Protein AF-A0A074KYN1-F1 (afdb_monomer)

Radius of gyration: 14.02 Å; Cα contacts (8 Å, |Δi|>4): 117; chains: 1; bounding box: 34×20×38 Å

Solvent-accessible surface area (backbone atoms only — not comparable to full-atom values): 5998 Å² total; per-residue (Å²): 136,72,88,54,55,33,70,71,40,31,29,71,68,43,38,88,49,65,69,50,32,45,54,52,52,52,50,38,54,72,40,54,49,48,56,58,71,46,42,66,63,40,55,76,69,65,40,46,68,60,50,27,53,50,25,55,56,39,30,57,54,23,55,41,35,41,19,56,70,60,22,51,54,29,52,54,23,40,76,39,39,82,70,35,34,79,78,39,46,67,61,50,52,53,50,51,54,52,47,52,54,48,52,49,52,51,49,56,68,71,77,111

Organism: NCBI:txid1048983

Structure (mmCIF, N/CA/C/O backbone):
data_AF-A0A074KYN1-F1
#
_entry.id   AF-A0A074KYN1-F1
#
loop_
_atom_site.group_PDB
_atom_site.id
_atom_site.type_symbol
_atom_site.label_atom_id
_atom_site.label_alt_id
_atom_site.label_comp_id
_atom_site.label_asym_id
_atom_site.label_entity_id
_atom_site.label_seq_id
_atom_site.pdbx_PDB_ins_code
_atom_site.Cartn_x
_atom_site.Cartn_y
_atom_site.Cartn_z
_atom_site.occupancy
_atom_site.B_iso_or_equiv
_atom_site.auth_seq_id
_atom_site.auth_comp_id
_atom_site.auth_asym_id
_atom_site.auth_atom_id
_atom_site.pdbx_PDB_model_num
ATOM 1 N N . MET A 1 1 ? -19.718 -1.487 5.525 1.00 76.44 1 MET A N 1
ATOM 2 C CA . MET A 1 1 ? -19.178 -2.865 5.503 1.00 76.44 1 MET A CA 1
ATOM 3 C C . MET A 1 1 ? -17.836 -2.831 4.799 1.00 76.44 1 MET A C 1
ATOM 5 O O . MET A 1 1 ? -17.762 -2.243 3.726 1.00 76.44 1 MET A O 1
ATOM 9 N N . TYR A 1 2 ? -16.800 -3.388 5.424 1.00 92.69 2 TYR A N 1
ATOM 10 C CA . TYR A 1 2 ? -15.449 -3.429 4.863 1.00 92.69 2 TYR A CA 1
ATOM 11 C C . TYR A 1 2 ? -15.310 -4.573 3.862 1.00 92.69 2 TYR A C 1
ATOM 13 O O . TYR A 1 2 ? -15.885 -5.645 4.052 1.00 92.69 2 TYR A O 1
ATOM 21 N N . THR A 1 3 ? -14.583 -4.318 2.781 1.00 93.94 3 THR A N 1
ATOM 22 C CA . THR A 1 3 ? -14.327 -5.259 1.686 1.00 93.94 3 THR A CA 1
ATOM 23 C C . THR A 1 3 ? -12.861 -5.657 1.608 1.00 93.94 3 THR A C 1
ATOM 25 O O . THR A 1 3 ? -12.568 -6.776 1.191 1.00 93.94 3 THR A O 1
ATOM 28 N N . LEU A 1 4 ? -11.948 -4.770 2.018 1.00 96.44 4 LEU A N 1
ATOM 29 C CA . LEU A 1 4 ? -10.513 -5.031 2.033 1.00 96.44 4 LEU A CA 1
ATOM 30 C C . LEU A 1 4 ? -9.969 -5.169 3.453 1.00 96.44 4 LEU A C 1
ATOM 32 O O . LEU A 1 4 ? -9.149 -6.056 3.678 1.00 96.44 4 LEU A O 1
ATOM 36 N N . ILE A 1 5 ? -10.379 -4.313 4.393 1.00 96.62 5 ILE A N 1
ATOM 37 C CA . ILE A 1 5 ? -9.860 -4.361 5.769 1.00 96.62 5 ILE A CA 1
ATOM 38 C C . ILE A 1 5 ? -10.676 -5.280 6.676 1.00 96.62 5 ILE A C 1
ATOM 40 O O . ILE A 1 5 ? -11.863 -5.516 6.455 1.00 96.62 5 ILE A O 1
ATOM 44 N N . HIS A 1 6 ? -10.037 -5.741 7.749 1.00 95.50 6 HIS A N 1
ATOM 45 C CA . HIS A 1 6 ? -10.665 -6.528 8.806 1.00 95.50 6 HIS A CA 1
ATOM 46 C C . HIS A 1 6 ? -10.398 -5.874 10.162 1.00 95.50 6 HIS A C 1
ATOM 48 O O . HIS A 1 6 ? -9.261 -5.860 10.637 1.00 95.50 6 HIS A O 1
ATOM 54 N N . LYS A 1 7 ? -11.449 -5.349 10.798 1.00 93.25 7 LYS A N 1
ATO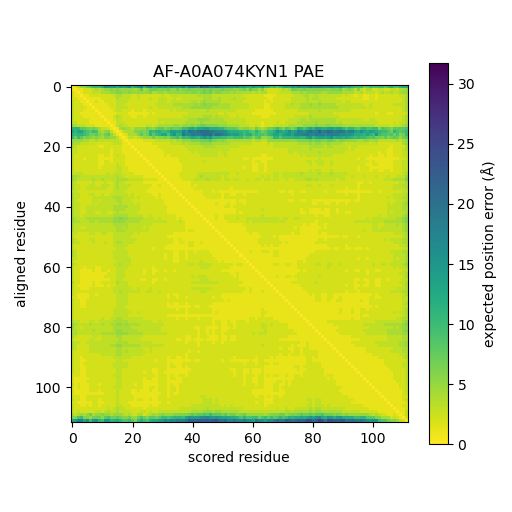M 55 C CA . LYS A 1 7 ? -11.362 -4.646 12.087 1.00 93.25 7 LYS A CA 1
ATOM 56 C C . LYS A 1 7 ? -10.704 -5.475 13.174 1.00 93.25 7 LYS A C 1
ATOM 58 O O . LYS A 1 7 ? -9.834 -4.989 13.883 1.00 93.25 7 LYS A O 1
ATOM 63 N N . GLU A 1 8 ? -11.093 -6.738 13.266 1.00 93.25 8 GLU A N 1
ATOM 64 C CA . GLU A 1 8 ? -10.568 -7.668 14.258 1.00 93.25 8 GLU A CA 1
ATOM 65 C C . GLU A 1 8 ? -9.057 -7.850 14.079 1.00 93.25 8 GLU A C 1
ATOM 67 O O . GLU A 1 8 ? -8.3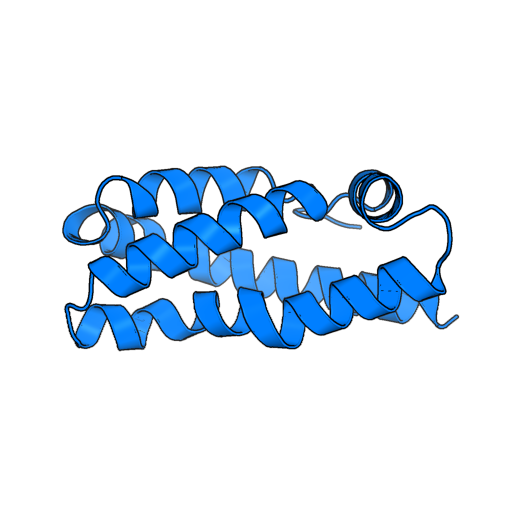28 -7.992 15.053 1.00 93.25 8 GLU A O 1
ATOM 72 N N . THR A 1 9 ? -8.568 -7.789 12.834 1.00 95.38 9 THR A N 1
ATOM 73 C CA . THR A 1 9 ? -7.128 -7.852 12.547 1.00 95.38 9 THR A CA 1
ATOM 74 C C . THR A 1 9 ? -6.418 -6.571 12.983 1.00 95.38 9 THR A C 1
ATOM 76 O O . THR A 1 9 ? -5.346 -6.651 13.576 1.00 95.38 9 THR A O 1
ATOM 79 N N . ILE A 1 10 ? -7.026 -5.406 12.747 1.00 95.25 10 ILE A N 1
ATOM 80 C CA . ILE A 1 10 ? -6.485 -4.106 13.173 1.00 95.25 10 ILE A CA 1
ATOM 81 C C . ILE A 1 10 ? -6.312 -4.079 14.696 1.00 95.25 10 ILE A C 1
ATOM 83 O O . ILE A 1 10 ? -5.209 -3.814 15.171 1.00 95.25 10 ILE A O 1
ATOM 87 N N . PHE A 1 11 ? -7.355 -4.426 15.456 1.00 94.44 11 PHE A N 1
ATOM 88 C CA . PHE A 1 11 ? -7.278 -4.486 16.921 1.00 94.44 11 PHE A CA 1
ATOM 89 C C . PHE A 1 11 ? -6.313 -5.568 17.412 1.00 94.44 11 PHE A C 1
ATOM 91 O O . PHE A 1 11 ? -5.515 -5.320 18.309 1.00 94.44 11 PHE A O 1
ATOM 98 N N . HIS A 1 12 ? -6.275 -6.738 16.767 1.00 93.50 12 HIS A N 1
ATOM 99 C CA . HIS A 1 12 ? -5.309 -7.779 17.125 1.00 93.50 12 HIS A CA 1
ATOM 100 C C . HIS A 1 12 ? -3.850 -7.293 17.054 1.00 93.50 12 HIS A C 1
ATOM 102 O O . HIS A 1 12 ? -3.036 -7.666 17.898 1.00 93.50 12 HIS A O 1
ATOM 108 N N . TYR A 1 13 ? -3.507 -6.471 16.055 1.00 93.38 13 TYR A N 1
ATOM 109 C CA . TYR A 1 13 ? -2.142 -5.973 15.872 1.00 93.38 13 TYR A CA 1
ATOM 110 C C . TYR A 1 13 ? -1.827 -4.693 16.648 1.00 93.38 13 TYR A C 1
ATOM 112 O O . TYR A 1 13 ? -0.683 -4.525 17.074 1.00 93.38 13 TYR A O 1
ATOM 120 N N . PHE A 1 14 ? -2.794 -3.789 16.807 1.00 91.81 14 PHE A N 1
ATOM 121 C CA . PHE A 1 14 ? -2.584 -2.488 17.454 1.00 91.81 14 PHE A CA 1
ATOM 122 C C . PHE A 1 14 ? -3.142 -2.413 18.877 1.00 91.81 14 PHE A C 1
ATOM 124 O O . PHE A 1 14 ? -3.093 -1.355 19.490 1.00 91.81 14 PHE A O 1
ATOM 131 N N . GLY A 1 15 ? -3.603 -3.540 19.414 1.00 82.62 15 GLY A N 1
ATOM 132 C CA . GLY A 1 15 ? -4.190 -3.640 20.741 1.00 82.62 15 GLY A CA 1
ATOM 133 C C . GLY A 1 15 ? -5.699 -3.416 20.726 1.00 82.62 15 GLY A C 1
ATOM 134 O O . GLY A 1 15 ? -6.246 -2.737 19.859 1.00 82.62 15 GLY A O 1
ATOM 135 N N . ASP A 1 16 ? -6.362 -3.985 21.731 1.00 76.06 16 ASP A N 1
ATOM 136 C CA . ASP A 1 16 ? -7.809 -3.843 21.933 1.00 76.06 16 ASP A CA 1
ATOM 137 C C . ASP A 1 16 ? -8.206 -2.424 22.393 1.00 76.06 16 ASP A C 1
ATOM 139 O O . ASP A 1 16 ? -9.393 -2.112 22.479 1.00 76.06 16 ASP A O 1
ATOM 143 N N . ASP A 1 17 ? -7.226 -1.560 22.696 1.00 80.31 17 ASP A N 1
ATOM 144 C CA . ASP A 1 17 ? -7.465 -0.148 22.991 1.00 80.31 17 ASP A CA 1
ATOM 145 C C . ASP A 1 17 ? -7.705 0.640 21.697 1.00 80.31 17 ASP A C 1
ATOM 147 O O . ASP A 1 17 ? -6.862 0.704 20.794 1.00 80.31 17 ASP A O 1
ATOM 151 N N . ASN A 1 18 ? -8.869 1.282 21.650 1.00 82.88 18 ASN A N 1
ATOM 152 C CA . ASN A 1 18 ? -9.314 2.115 20.550 1.00 82.88 18 ASN A CA 1
ATOM 153 C C . ASN A 1 18 ? -8.311 3.241 20.230 1.00 82.88 18 ASN A C 1
ATOM 155 O O . ASN A 1 18 ? -8.041 3.514 19.060 1.00 82.88 18 ASN A O 1
ATOM 159 N N . GLU A 1 19 ? -7.694 3.859 21.244 1.00 90.00 19 GLU A N 1
ATOM 160 C CA . GLU A 1 19 ? -6.797 5.000 21.025 1.00 90.00 19 GLU A CA 1
ATOM 161 C C . GLU A 1 19 ? -5.552 4.605 20.214 1.00 90.00 19 GLU A C 1
ATOM 163 O O . GLU A 1 19 ? -5.180 5.288 19.254 1.00 90.00 19 GLU A O 1
ATOM 168 N N . MET A 1 20 ? -4.937 3.465 20.543 1.00 91.00 20 MET A N 1
ATOM 169 C CA . MET A 1 20 ? -3.743 2.985 19.844 1.00 91.00 20 MET A CA 1
ATOM 170 C C . MET A 1 20 ? -4.065 2.568 18.405 1.00 91.00 20 MET A C 1
ATOM 172 O O . MET A 1 20 ? -3.329 2.922 17.480 1.00 91.00 20 MET A O 1
ATOM 176 N N . ALA A 1 21 ? -5.182 1.865 18.194 1.00 93.88 21 ALA A N 1
ATOM 177 C CA . ALA A 1 21 ? -5.621 1.463 16.862 1.00 93.88 21 ALA A CA 1
ATOM 178 C C . ALA A 1 21 ? -5.894 2.676 15.955 1.00 93.88 21 ALA A C 1
ATOM 180 O O . ALA A 1 21 ? -5.447 2.695 14.804 1.00 93.88 21 ALA A O 1
ATOM 181 N N . VAL A 1 22 ? -6.559 3.711 16.480 1.00 94.44 22 VAL A N 1
ATOM 182 C CA . VAL A 1 22 ?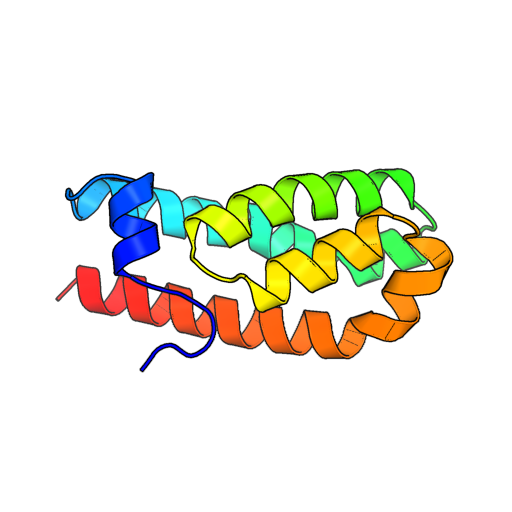 -6.815 4.976 15.774 1.00 94.44 22 VAL A CA 1
ATOM 183 C C . VAL A 1 22 ? -5.509 5.654 15.368 1.00 94.44 22 VAL A C 1
ATOM 185 O O . VAL A 1 22 ? -5.311 5.923 14.182 1.00 94.44 22 VAL A O 1
ATOM 188 N N . GLN A 1 23 ? -4.585 5.862 16.313 1.00 95.00 23 GLN A N 1
ATOM 189 C CA . GLN A 1 23 ? -3.303 6.518 16.032 1.00 95.00 23 GLN A CA 1
ATOM 190 C C . GLN A 1 23 ? -2.495 5.763 14.967 1.00 95.00 23 GLN A C 1
ATOM 192 O O . GLN A 1 23 ? -1.927 6.366 14.054 1.00 95.00 23 GLN A O 1
ATOM 197 N N . MET A 1 24 ? -2.463 4.430 15.044 1.00 95.81 24 MET A N 1
ATOM 198 C CA . MET A 1 24 ? -1.732 3.608 14.081 1.00 95.81 24 MET A CA 1
ATOM 199 C C . MET A 1 24 ? -2.347 3.663 12.681 1.00 95.81 24 MET A C 1
ATOM 201 O O . MET A 1 24 ? -1.610 3.758 11.695 1.00 95.81 24 MET A O 1
ATOM 205 N N . VAL A 1 25 ? -3.678 3.644 12.573 1.00 96.25 25 VAL A N 1
ATOM 206 C CA . VAL A 1 25 ? -4.367 3.784 11.283 1.00 96.25 25 VAL A CA 1
ATOM 207 C C . VAL A 1 25 ? -4.133 5.171 10.678 1.00 96.25 25 VAL A C 1
ATOM 209 O O . VAL A 1 25 ? -3.814 5.255 9.490 1.00 96.25 25 VAL A O 1
ATOM 212 N N . GLU A 1 26 ? -4.187 6.241 11.475 1.00 96.44 26 GLU A N 1
ATOM 213 C CA . GLU A 1 26 ? -3.877 7.604 11.018 1.00 96.44 26 GLU A CA 1
ATOM 214 C C . GLU A 1 26 ? -2.434 7.704 10.484 1.00 96.44 26 GLU A C 1
ATOM 216 O O . GLU A 1 26 ? -2.211 8.195 9.373 1.00 96.44 26 GLU A O 1
ATOM 221 N N . ILE A 1 27 ? -1.449 7.140 11.197 1.00 96.88 27 ILE A N 1
ATOM 222 C CA . ILE A 1 27 ? -0.052 7.079 10.731 1.00 96.88 27 ILE A CA 1
ATOM 223 C C . ILE A 1 27 ? 0.061 6.311 9.409 1.00 96.88 27 ILE A C 1
ATOM 225 O O . ILE A 1 27 ? 0.783 6.734 8.502 1.00 96.88 27 ILE A O 1
ATOM 229 N N . ILE A 1 28 ? -0.633 5.180 9.270 1.00 96.56 28 ILE A N 1
ATOM 230 C CA . ILE A 1 28 ? -0.610 4.362 8.051 1.00 96.56 28 ILE A CA 1
ATOM 231 C C . ILE A 1 28 ? -1.166 5.131 6.848 1.00 96.56 28 ILE A C 1
ATOM 233 O O . ILE A 1 28 ? -0.574 5.068 5.762 1.00 96.56 28 ILE A O 1
ATOM 237 N N . MET A 1 29 ? -2.271 5.858 7.034 1.00 97.00 29 MET A N 1
ATOM 238 C CA . MET A 1 29 ? -2.865 6.692 5.988 1.00 97.00 29 MET A CA 1
ATOM 239 C C . MET A 1 29 ? -1.907 7.812 5.566 1.00 97.00 29 MET A C 1
ATOM 241 O O . MET A 1 29 ? -1.701 8.034 4.373 1.00 97.00 29 MET A O 1
ATOM 245 N N . GLU A 1 30 ? -1.242 8.456 6.524 1.00 96.31 30 GLU A N 1
ATOM 246 C CA . GLU A 1 30 ? -0.315 9.563 6.267 1.00 96.31 30 GLU A CA 1
ATOM 247 C C . GLU A 1 30 ? 1.047 9.130 5.700 1.00 96.31 30 GLU A C 1
ATOM 249 O O . GLU A 1 30 ? 1.749 9.931 5.080 1.00 96.31 30 GLU A O 1
ATOM 254 N N . THR A 1 31 ? 1.428 7.861 5.865 1.00 95.12 31 THR A N 1
ATOM 255 C CA . THR A 1 31 ? 2.742 7.352 5.448 1.00 95.12 31 THR A CA 1
ATOM 256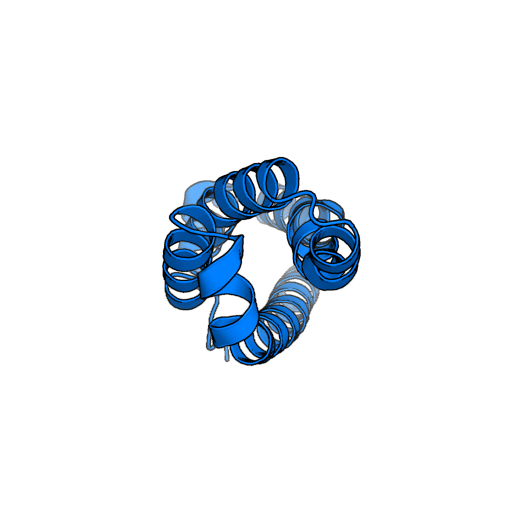 C C . THR A 1 31 ? 2.629 6.296 4.351 1.00 95.12 31 THR A C 1
ATOM 258 O O . THR A 1 31 ? 2.758 6.610 3.167 1.00 95.12 31 THR A O 1
ATOM 261 N N . ASN A 1 32 ? 2.393 5.035 4.721 1.00 94.19 32 ASN A N 1
ATOM 262 C CA . ASN A 1 32 ? 2.420 3.886 3.823 1.00 94.19 32 ASN A CA 1
ATOM 263 C C . ASN A 1 32 ? 1.455 4.045 2.647 1.00 94.19 32 ASN A C 1
ATOM 265 O O . ASN A 1 32 ? 1.833 3.751 1.512 1.00 94.19 32 ASN A O 1
ATOM 269 N N . LEU A 1 33 ? 0.232 4.515 2.903 1.00 96.12 33 LEU A N 1
ATOM 270 C CA . LEU A 1 33 ? -0.780 4.663 1.862 1.00 96.12 33 LEU A CA 1
ATOM 271 C C . LEU A 1 33 ? -0.385 5.744 0.847 1.00 96.12 33 LEU A C 1
ATOM 273 O O . LEU A 1 33 ? -0.371 5.475 -0.355 1.00 96.12 33 LEU A O 1
ATOM 277 N N . LYS A 1 34 ? 0.054 6.921 1.314 1.00 95.75 34 LYS A N 1
ATOM 278 C CA . LYS A 1 34 ? 0.578 7.991 0.445 1.00 95.75 34 LYS A CA 1
ATOM 279 C C . LYS A 1 34 ? 1.803 7.550 -0.356 1.00 95.75 34 LYS A C 1
ATOM 281 O O . LYS A 1 34 ? 1.922 7.865 -1.542 1.00 95.75 34 LYS A O 1
ATOM 286 N N . ASP A 1 35 ? 2.702 6.779 0.251 1.00 95.94 35 ASP A N 1
ATOM 287 C CA . ASP A 1 35 ? 3.881 6.245 -0.435 1.00 95.94 35 ASP A CA 1
ATOM 288 C C . ASP A 1 35 ? 3.505 5.302 -1.591 1.00 95.94 35 ASP A C 1
ATOM 290 O O . ASP A 1 35 ? 4.121 5.371 -2.665 1.00 95.94 35 ASP A O 1
ATOM 294 N N . LEU A 1 36 ? 2.494 4.450 -1.385 1.00 97.94 36 LEU A N 1
ATOM 295 C CA . LEU A 1 36 ? 1.958 3.547 -2.406 1.00 97.94 36 LEU A CA 1
ATOM 296 C C . LEU A 1 36 ? 1.193 4.307 -3.503 1.00 97.94 36 LEU A C 1
ATOM 298 O O . LEU A 1 36 ? 1.376 4.021 -4.686 1.00 97.94 36 LEU A O 1
ATOM 302 N N . MET A 1 37 ? 0.416 5.329 -3.140 1.00 97.38 37 MET A N 1
ATOM 303 C CA . MET A 1 37 ? -0.268 6.208 -4.100 1.00 97.38 37 MET A CA 1
ATOM 304 C C . MET A 1 37 ? 0.713 6.970 -5.001 1.00 97.38 37 MET A C 1
ATOM 306 O O . MET A 1 37 ? 0.406 7.267 -6.151 1.00 97.38 37 MET A O 1
ATOM 310 N N . ASN A 1 38 ? 1.929 7.233 -4.516 1.00 97.62 38 ASN A N 1
ATOM 311 C CA . ASN A 1 38 ? 2.981 7.917 -5.265 1.00 97.62 38 ASN A CA 1
ATOM 312 C C . ASN A 1 38 ? 3.888 6.967 -6.085 1.00 97.62 38 ASN A C 1
ATOM 314 O O . ASN A 1 38 ? 4.911 7.390 -6.629 1.00 97.62 38 ASN A O 1
ATOM 318 N N . LEU A 1 39 ? 3.557 5.675 -6.199 1.00 97.88 39 LEU A N 1
ATOM 319 C CA . LEU A 1 39 ? 4.288 4.755 -7.079 1.00 97.88 39 LEU A CA 1
ATOM 320 C C . LEU A 1 39 ? 4.315 5.162 -8.566 1.00 97.88 39 LEU A C 1
ATOM 322 O O . LEU A 1 39 ? 5.367 4.941 -9.171 1.00 97.88 39 LEU A O 1
ATOM 326 N N . PRO A 1 40 ? 3.279 5.795 -9.164 1.00 97.88 40 PRO A N 1
ATOM 327 C CA . PRO A 1 40 ? 3.336 6.215 -10.566 1.00 97.88 40 PRO A CA 1
ATOM 328 C C . PRO A 1 40 ? 4.517 7.153 -10.848 1.00 97.88 40 PRO A C 1
ATOM 330 O O . PRO A 1 40 ? 5.251 6.963 -11.818 1.00 97.88 40 PRO A O 1
ATOM 333 N N . THR A 1 41 ? 4.757 8.116 -9.953 1.00 98.00 41 THR A N 1
ATOM 334 C CA . THR A 1 41 ? 5.878 9.064 -10.040 1.00 98.00 41 THR A CA 1
ATOM 335 C C . THR A 1 41 ? 7.225 8.352 -9.943 1.00 98.00 41 THR A C 1
ATOM 337 O O . THR A 1 41 ? 8.132 8.616 -10.730 1.00 98.00 41 THR A O 1
ATOM 340 N N . VAL A 1 42 ? 7.362 7.415 -8.999 1.00 97.94 42 VAL A N 1
ATOM 341 C CA . VAL A 1 42 ? 8.606 6.650 -8.813 1.00 97.94 42 VAL A CA 1
ATOM 342 C C . VAL A 1 42 ? 8.877 5.738 -10.013 1.00 97.94 42 VAL A C 1
ATOM 344 O O . VAL A 1 42 ? 10.021 5.597 -10.447 1.00 97.94 42 VAL A O 1
ATOM 347 N N . PHE A 1 43 ? 7.826 5.159 -10.597 1.00 98.12 43 PHE A N 1
ATOM 348 C CA . PHE A 1 43 ? 7.935 4.349 -11.804 1.00 98.12 43 PHE A CA 1
ATOM 349 C C . PHE A 1 43 ? 8.361 5.178 -13.017 1.00 98.12 43 PHE A C 1
ATOM 351 O O . PHE A 1 43 ? 9.249 4.753 -13.756 1.00 98.12 43 PHE A O 1
ATOM 358 N N . ALA A 1 44 ? 7.810 6.384 -13.193 1.00 98.06 44 ALA A N 1
ATOM 359 C CA . ALA A 1 44 ? 8.227 7.304 -14.254 1.00 98.06 44 ALA A CA 1
ATOM 360 C C . ALA A 1 44 ? 9.720 7.676 -14.157 1.00 98.06 44 ALA A C 1
ATOM 362 O O . ALA A 1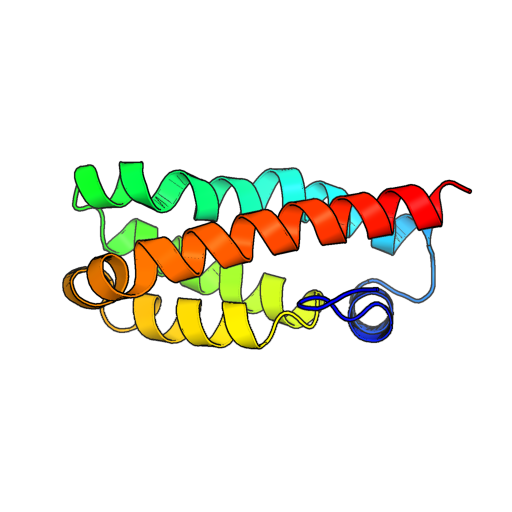 44 ? 10.397 7.819 -15.174 1.00 98.06 44 ALA A O 1
ATOM 363 N N . GLN A 1 45 ? 10.256 7.747 -12.935 1.00 98.25 45 GLN A N 1
ATOM 364 C CA . GLN A 1 45 ? 11.681 7.966 -12.657 1.00 98.25 45 GLN A CA 1
ATOM 365 C C . GLN A 1 45 ? 12.550 6.709 -12.851 1.00 98.25 45 GLN A C 1
ATOM 367 O O . GLN A 1 45 ? 13.769 6.784 -12.713 1.00 98.25 45 GLN A O 1
ATOM 372 N N . LYS A 1 46 ? 11.949 5.554 -13.174 1.00 98.06 46 LYS A N 1
ATOM 373 C CA . LYS A 1 46 ? 12.609 4.240 -13.290 1.00 98.06 46 LYS A CA 1
ATOM 374 C C . LYS A 1 46 ? 13.343 3.806 -12.010 1.00 98.06 46 LYS A C 1
ATOM 376 O O . LYS A 1 46 ? 14.256 2.982 -12.068 1.00 98.06 46 LYS A O 1
ATOM 381 N N . ASP A 1 47 ? 12.928 4.309 -10.845 1.00 98.19 47 ASP A N 1
ATOM 382 C CA . ASP A 1 47 ? 13.513 3.942 -9.550 1.00 98.19 47 ASP A CA 1
ATOM 383 C C . ASP A 1 47 ? 12.849 2.672 -8.988 1.00 98.19 47 ASP A C 1
ATOM 385 O O . ASP A 1 47 ? 12.076 2.669 -8.024 1.00 98.19 47 ASP A O 1
ATOM 389 N N . PHE A 1 48 ? 13.156 1.543 -9.626 1.00 98.06 48 PHE A N 1
ATOM 390 C CA . PHE A 1 48 ? 12.592 0.239 -9.267 1.00 98.06 48 PHE A CA 1
ATOM 391 C C . PHE A 1 48 ? 13.025 -0.238 -7.877 1.00 98.06 48 PHE A C 1
ATOM 393 O O . PHE A 1 48 ? 12.288 -0.973 -7.219 1.00 98.06 48 PHE A O 1
ATOM 400 N N . LYS A 1 49 ? 14.192 0.208 -7.393 1.00 98.06 49 LYS A N 1
ATOM 401 C CA . LYS A 1 49 ? 14.662 -0.099 -6.037 1.00 98.06 49 LYS A CA 1
ATOM 402 C C . LYS A 1 49 ? 13.735 0.535 -5.003 1.00 98.06 49 LYS A C 1
ATOM 404 O O . LYS A 1 49 ? 13.345 -0.129 -4.043 1.00 98.06 49 LYS A O 1
ATOM 409 N N . LYS A 1 50 ? 13.339 1.792 -5.208 1.00 98.06 50 LYS A N 1
ATOM 410 C CA . LYS A 1 50 ? 12.398 2.481 -4.321 1.00 98.06 50 LYS A CA 1
ATOM 411 C C . LYS A 1 50 ? 10.994 1.888 -4.383 1.00 98.06 50 LYS A C 1
ATOM 413 O O . LYS A 1 50 ? 10.380 1.737 -3.328 1.00 98.06 50 LYS A O 1
ATOM 418 N N . ILE A 1 51 ? 10.518 1.474 -5.562 1.00 98.25 51 ILE A N 1
ATOM 419 C CA . ILE A 1 51 ? 9.245 0.735 -5.682 1.00 98.25 51 ILE A CA 1
ATOM 420 C C . ILE A 1 51 ? 9.293 -0.546 -4.852 1.00 98.25 51 ILE A C 1
ATOM 422 O O . ILE A 1 51 ? 8.386 -0.785 -4.057 1.00 98.25 51 ILE A O 1
ATOM 426 N N . LYS A 1 52 ? 10.372 -1.329 -4.977 1.00 98.19 52 LYS A N 1
ATOM 427 C CA . LYS A 1 52 ? 10.557 -2.570 -4.218 1.00 98.19 52 LYS A CA 1
ATOM 428 C C . LYS A 1 52 ? 10.485 -2.324 -2.711 1.00 98.19 52 LYS A C 1
ATOM 430 O O . LYS A 1 52 ? 9.724 -2.986 -2.014 1.00 98.19 52 LYS A O 1
ATOM 435 N N . THR A 1 53 ? 11.204 -1.314 -2.220 1.00 97.94 53 THR A N 1
ATOM 436 C CA . THR A 1 53 ? 11.187 -0.928 -0.800 1.00 97.94 53 THR A CA 1
ATOM 437 C C . THR A 1 53 ? 9.797 -0.493 -0.328 1.00 97.94 53 THR A C 1
ATOM 439 O O . THR A 1 53 ? 9.373 -0.880 0.761 1.00 97.94 53 THR A O 1
ATOM 442 N N . ARG A 1 54 ? 9.068 0.299 -1.125 1.00 97.94 54 ARG A N 1
ATOM 443 C CA . ARG A 1 54 ? 7.710 0.753 -0.781 1.00 97.94 54 ARG A CA 1
ATOM 444 C C . ARG A 1 54 ? 6.710 -0.396 -0.752 1.00 97.94 54 ARG A C 1
ATOM 446 O O . ARG A 1 54 ? 5.939 -0.486 0.197 1.00 97.94 54 ARG A O 1
ATOM 453 N N . CYS A 1 55 ? 6.768 -1.296 -1.732 1.00 98.12 55 CYS A N 1
ATOM 454 C CA . CYS A 1 55 ? 5.933 -2.496 -1.751 1.00 98.12 55 CYS A CA 1
ATOM 455 C C . CYS A 1 55 ? 6.236 -3.382 -0.539 1.00 98.12 55 CYS A C 1
ATOM 457 O O . CYS A 1 55 ? 5.309 -3.748 0.174 1.00 98.12 55 CYS A O 1
ATOM 459 N N . HIS A 1 56 ? 7.515 -3.622 -0.231 1.00 97.62 56 HIS A N 1
ATOM 460 C CA . HIS A 1 56 ? 7.931 -4.408 0.931 1.00 97.62 56 HIS A CA 1
ATOM 461 C C . HIS A 1 56 ? 7.344 -3.874 2.245 1.00 97.62 56 HIS A C 1
ATOM 463 O O . HIS A 1 56 ? 6.710 -4.622 2.987 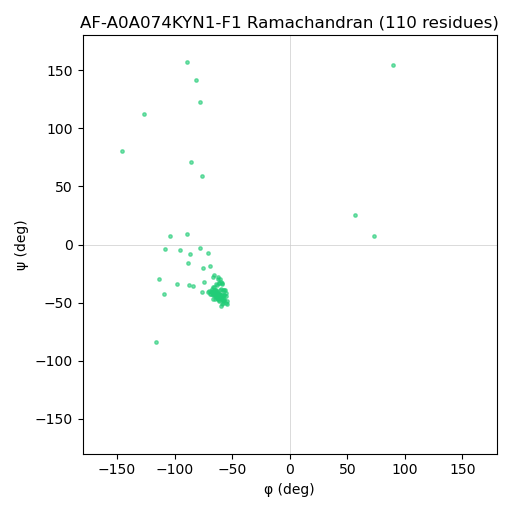1.00 97.62 56 HIS A O 1
ATOM 469 N N . LYS A 1 57 ? 7.494 -2.566 2.502 1.00 97.00 57 LYS A N 1
ATOM 470 C CA . LYS A 1 57 ? 6.900 -1.907 3.677 1.00 97.00 57 LYS A CA 1
ATOM 471 C C . LYS A 1 57 ? 5.374 -1.995 3.658 1.00 97.00 57 LYS A C 1
ATOM 473 O O . LYS A 1 57 ? 4.767 -2.337 4.668 1.00 97.00 57 LYS A O 1
ATOM 478 N N . GLY A 1 58 ? 4.768 -1.727 2.501 1.00 97.69 58 GLY A N 1
ATOM 479 C CA . GLY A 1 58 ? 3.326 -1.799 2.300 1.00 97.69 58 GLY A CA 1
ATOM 480 C C . GLY A 1 58 ? 2.747 -3.180 2.610 1.00 97.69 58 GLY A C 1
ATOM 481 O O . GLY A 1 58 ? 1.699 -3.252 3.236 1.00 97.69 58 GLY A O 1
ATOM 482 N N . LYS A 1 59 ? 3.430 -4.282 2.267 1.00 97.31 59 LYS A N 1
ATOM 483 C CA . LYS A 1 59 ? 2.956 -5.646 2.580 1.00 97.31 59 LYS A CA 1
ATOM 484 C C . LYS A 1 59 ? 2.767 -5.882 4.076 1.00 97.31 59 LYS A C 1
ATOM 486 O O . LYS A 1 59 ? 1.761 -6.474 4.472 1.00 97.31 59 LYS A O 1
ATOM 491 N N . SER A 1 60 ? 3.725 -5.448 4.896 1.00 96.00 60 SER A N 1
ATOM 492 C CA . SER A 1 60 ? 3.615 -5.579 6.352 1.00 96.00 60 SER A CA 1
ATOM 493 C C . SER A 1 60 ? 2.416 -4.783 6.856 1.00 96.00 60 SER A C 1
ATOM 495 O O . SER A 1 60 ? 1.555 -5.342 7.526 1.00 96.00 60 SER A O 1
ATOM 497 N N . THR A 1 61 ? 2.275 -3.533 6.407 1.00 96.81 61 THR A N 1
ATOM 498 C CA . THR A 1 61 ? 1.120 -2.686 6.728 1.00 96.81 61 THR A CA 1
ATOM 499 C C . THR A 1 61 ? -0.210 -3.324 6.324 1.00 96.81 61 THR A C 1
ATOM 501 O O . THR A 1 61 ? -1.124 -3.390 7.134 1.00 96.81 61 THR A O 1
ATOM 504 N N . MET A 1 62 ? -0.321 -3.862 5.105 1.00 98.00 62 MET A N 1
ATOM 505 C CA . MET A 1 62 ? -1.549 -4.521 4.645 1.00 98.00 62 MET A CA 1
ATOM 506 C C . MET A 1 62 ? -1.893 -5.757 5.481 1.00 98.00 62 MET A C 1
ATOM 508 O O . MET A 1 62 ? -3.065 -6.084 5.626 1.00 98.00 62 MET A O 1
ATOM 512 N N . SER A 1 63 ? -0.892 -6.440 6.045 1.00 97.19 63 SER A N 1
ATOM 513 C CA . SER A 1 63 ? -1.127 -7.579 6.941 1.00 97.19 63 SER A CA 1
ATOM 514 C C . SER A 1 63 ? -1.776 -7.131 8.248 1.00 97.19 63 SER A C 1
ATOM 516 O O . SER A 1 63 ? -2.717 -7.778 8.693 1.00 97.19 63 SER A O 1
ATOM 518 N N . TYR A 1 64 ? -1.340 -5.998 8.804 1.00 96.12 64 TYR A N 1
ATOM 519 C CA . TYR A 1 64 ? -1.923 -5.430 10.024 1.00 96.12 64 TYR A CA 1
ATOM 520 C C . TYR A 1 64 ? -3.362 -4.945 9.824 1.00 96.12 64 TYR A C 1
ATOM 522 O O . TYR A 1 64 ? -4.157 -4.962 10.752 1.00 96.12 64 TYR A O 1
ATOM 530 N N . LEU A 1 65 ? -3.715 -4.557 8.597 1.00 97.25 65 LEU A N 1
ATOM 531 C CA . LEU A 1 65 ? -5.071 -4.128 8.246 1.00 97.25 65 LEU A CA 1
ATOM 532 C C . LEU A 1 65 ? -6.005 -5.282 7.845 1.00 97.25 65 LEU A C 1
ATOM 534 O O . LEU A 1 65 ? -7.188 -5.057 7.601 1.00 97.25 65 LEU A O 1
ATOM 538 N N . GLY A 1 66 ? -5.483 -6.502 7.687 1.00 97.06 66 GLY A N 1
ATOM 539 C CA . GLY A 1 66 ? -6.219 -7.617 7.081 1.00 97.06 66 GLY A CA 1
ATOM 540 C C . GLY A 1 66 ? -6.410 -7.507 5.559 1.00 97.06 66 GLY A C 1
ATOM 541 O O . GLY A 1 66 ? -7.062 -8.358 4.963 1.00 97.06 66 GLY A O 1
ATOM 542 N N . ALA A 1 67 ? -5.790 -6.527 4.894 1.00 97.88 67 ALA A N 1
ATOM 543 C CA . ALA A 1 67 ? -5.903 -6.259 3.457 1.00 97.88 67 ALA A CA 1
ATOM 544 C C . ALA A 1 67 ? -5.098 -7.246 2.586 1.00 97.88 67 ALA A C 1
ATOM 546 O O . ALA A 1 67 ? -4.210 -6.878 1.809 1.00 97.88 67 ALA A O 1
ATOM 547 N N . LEU A 1 68 ? -5.408 -8.541 2.703 1.00 97.12 68 LEU A N 1
ATOM 548 C CA . LEU A 1 68 ? -4.639 -9.637 2.103 1.00 97.12 68 LEU A CA 1
ATOM 549 C C . LEU A 1 68 ? -4.576 -9.580 0.572 1.00 97.12 68 LEU A C 1
ATOM 551 O O . LEU A 1 68 ? -3.567 -9.979 -0.012 1.00 97.12 68 LEU A O 1
ATOM 555 N N . GLN A 1 69 ? -5.626 -9.085 -0.085 1.00 96.88 69 GLN A N 1
ATOM 556 C CA . GLN A 1 69 ? -5.646 -8.923 -1.542 1.00 96.88 69 GLN A CA 1
ATOM 557 C C . GLN A 1 69 ? -4.602 -7.898 -1.998 1.00 96.88 69 GLN A C 1
ATOM 559 O O . GLN A 1 69 ? -3.803 -8.180 -2.890 1.00 96.88 69 GLN A O 1
ATOM 564 N N . VAL A 1 70 ? -4.546 -6.748 -1.321 1.00 98.06 70 VAL A N 1
ATOM 565 C CA . VAL A 1 70 ? -3.556 -5.697 -1.591 1.00 98.06 70 VAL A CA 1
ATOM 566 C C . VAL A 1 70 ? -2.154 -6.202 -1.268 1.00 98.06 70 VAL A C 1
ATOM 568 O O . VAL A 1 70 ? -1.235 -6.017 -2.061 1.00 98.06 70 VAL A O 1
ATOM 571 N N . ARG A 1 71 ? -1.989 -6.929 -0.152 1.00 98.44 71 ARG A N 1
ATOM 572 C CA . ARG A 1 71 ? -0.706 -7.544 0.223 1.00 98.44 71 ARG A CA 1
ATOM 573 C C . ARG A 1 71 ? -0.140 -8.432 -0.888 1.00 98.44 71 ARG A C 1
ATOM 575 O O . ARG A 1 71 ? 1.040 -8.310 -1.206 1.00 98.44 71 ARG A O 1
ATOM 582 N N . LYS A 1 72 ? -0.958 -9.327 -1.454 1.00 98.19 72 LYS A N 1
ATOM 583 C CA . LYS A 1 72 ? -0.540 -10.241 -2.533 1.00 98.19 72 LYS A CA 1
ATOM 5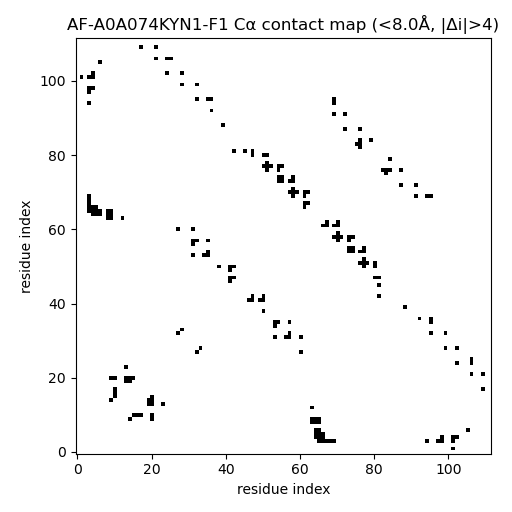84 C C . LYS A 1 72 ? -0.115 -9.472 -3.783 1.00 98.19 72 LYS A C 1
ATOM 586 O O . LYS A 1 72 ? 0.952 -9.741 -4.323 1.00 98.19 72 LYS A O 1
ATOM 591 N N . LEU A 1 73 ? -0.888 -8.457 -4.166 1.00 98.25 73 LEU A N 1
ATOM 592 C CA . LEU A 1 73 ? -0.572 -7.603 -5.309 1.00 98.25 73 LEU A CA 1
ATOM 593 C C . LEU A 1 73 ? 0.768 -6.867 -5.126 1.00 98.25 73 LEU A C 1
ATOM 595 O O . LEU A 1 73 ? 1.596 -6.825 -6.032 1.00 98.25 73 LEU A O 1
ATOM 599 N N . LEU A 1 74 ? 1.022 -6.334 -3.926 1.00 98.62 74 LEU A N 1
ATOM 600 C CA . LEU A 1 74 ? 2.305 -5.705 -3.594 1.00 98.62 74 LEU A CA 1
ATOM 601 C C . LEU A 1 74 ? 3.469 -6.703 -3.626 1.00 98.62 74 LEU A C 1
ATOM 603 O O . LEU A 1 74 ? 4.575 -6.332 -4.008 1.00 98.62 74 LEU A O 1
ATOM 607 N N . GLU A 1 75 ? 3.240 -7.961 -3.246 1.00 98.56 75 GLU A N 1
ATOM 608 C CA . GLU A 1 75 ? 4.251 -9.020 -3.325 1.00 98.56 75 GLU A CA 1
ATOM 609 C C . GLU A 1 75 ? 4.642 -9.347 -4.768 1.00 98.56 75 GLU A C 1
ATOM 611 O O . GLU A 1 75 ? 5.825 -9.520 -5.063 1.00 98.56 75 GLU A O 1
ATOM 616 N N . GLU A 1 76 ? 3.665 -9.406 -5.668 1.00 98.38 76 GLU A N 1
ATOM 617 C CA . GLU A 1 76 ? 3.893 -9.606 -7.100 1.00 98.38 76 GLU A CA 1
ATOM 618 C C . GLU A 1 76 ? 4.692 -8.444 -7.697 1.00 98.38 76 GLU A C 1
ATOM 620 O O . GLU A 1 76 ? 5.707 -8.663 -8.362 1.00 98.38 76 GLU A O 1
ATOM 625 N N . ILE A 1 77 ? 4.308 -7.207 -7.370 1.00 98.56 77 ILE A N 1
ATOM 626 C CA . ILE A 1 77 ? 5.026 -6.006 -7.811 1.00 98.56 77 ILE A CA 1
ATOM 627 C C . ILE A 1 77 ? 6.454 -5.970 -7.252 1.00 98.56 77 ILE A C 1
ATOM 629 O O . ILE A 1 77 ? 7.387 -5.629 -7.971 1.00 98.56 77 ILE A O 1
ATOM 633 N N . GLU A 1 78 ? 6.670 -6.337 -5.990 1.00 98.31 78 GLU A N 1
ATOM 634 C CA . GLU A 1 78 ? 7.998 -6.327 -5.364 1.00 98.31 78 GLU A CA 1
ATOM 635 C C . GLU A 1 78 ? 8.987 -7.302 -6.022 1.00 98.31 78 GLU A C 1
ATOM 637 O O . GLU A 1 78 ? 10.191 -7.018 -6.081 1.00 98.31 78 GLU A O 1
ATOM 642 N N . LYS A 1 79 ? 8.502 -8.456 -6.502 1.00 98.06 79 LYS A N 1
ATOM 643 C CA . LYS A 1 79 ? 9.342 -9.480 -7.144 1.00 98.06 79 LYS A CA 1
ATOM 644 C C . LYS A 1 79 ? 9.956 -8.966 -8.443 1.00 98.06 79 LYS A C 1
ATOM 646 O O . LYS A 1 79 ? 11.150 -9.171 -8.657 1.00 98.06 79 LYS A O 1
ATOM 651 N N . ASP A 1 80 ? 9.174 -8.249 -9.247 1.00 97.94 80 ASP A N 1
ATOM 652 C CA . ASP A 1 80 ? 9.631 -7.639 -10.497 1.00 97.94 80 ASP A CA 1
ATOM 653 C C . ASP A 1 80 ? 8.929 -6.291 -10.766 1.00 97.94 80 ASP A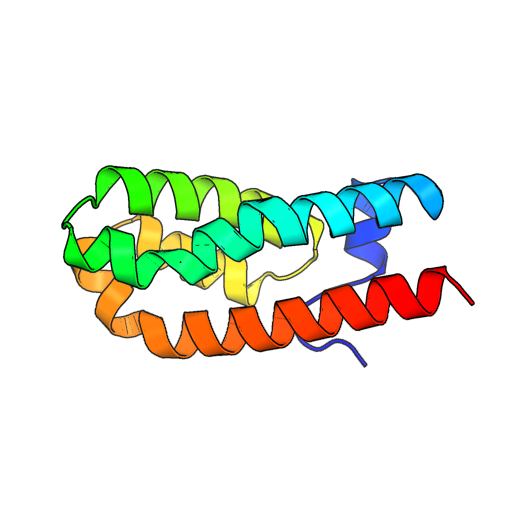 C 1
ATOM 655 O O . ASP A 1 80 ? 7.988 -6.210 -11.562 1.00 97.94 80 ASP A O 1
ATOM 659 N N . PRO A 1 81 ? 9.392 -5.194 -10.133 1.00 97.81 81 PRO A N 1
ATOM 660 C CA . PRO A 1 81 ? 8.712 -3.901 -10.206 1.00 97.81 81 PRO A CA 1
ATOM 661 C C . PRO A 1 81 ? 8.599 -3.335 -11.618 1.00 97.81 81 PRO A C 1
ATOM 663 O O . PRO A 1 81 ? 7.662 -2.598 -11.913 1.00 97.81 81 PRO A O 1
ATOM 666 N N . LYS A 1 82 ? 9.559 -3.653 -12.493 1.00 97.94 82 LYS A N 1
ATOM 667 C CA . LYS A 1 82 ? 9.608 -3.113 -13.853 1.00 97.94 82 LYS A CA 1
ATOM 668 C C . LYS A 1 82 ? 8.477 -3.677 -14.706 1.00 97.94 82 LYS A C 1
ATOM 670 O O . LYS A 1 82 ? 7.866 -2.921 -15.458 1.00 97.94 82 LYS A O 1
ATOM 675 N N . ASN A 1 83 ? 8.218 -4.977 -14.586 1.00 98.19 83 ASN A N 1
ATOM 676 C CA . ASN A 1 83 ? 7.257 -5.667 -15.440 1.00 98.19 83 ASN A CA 1
ATOM 677 C C . ASN A 1 83 ? 5.887 -5.822 -14.772 1.00 98.19 83 ASN A C 1
ATOM 679 O O . ASN A 1 83 ? 4.873 -5.714 -15.452 1.00 98.19 83 ASN A O 1
ATOM 683 N N . MET A 1 84 ? 5.836 -6.003 -13.450 1.00 98.38 84 MET A N 1
ATOM 684 C CA . MET A 1 84 ? 4.584 -6.268 -12.735 1.00 98.38 84 MET A CA 1
ATOM 685 C C . MET A 1 84 ? 3.822 -4.987 -12.387 1.00 98.38 84 MET A C 1
ATOM 687 O O . MET A 1 84 ? 2.596 -4.970 -12.465 1.00 98.38 84 MET A O 1
ATOM 691 N N . TYR A 1 85 ? 4.505 -3.880 -12.062 1.00 98.25 85 TYR A N 1
ATOM 692 C CA . TYR A 1 85 ? 3.798 -2.635 -11.738 1.00 98.25 85 TYR A CA 1
ATOM 693 C C . TYR A 1 85 ? 2.876 -2.157 -12.876 1.00 98.25 85 TYR A C 1
ATOM 695 O O . TYR A 1 85 ? 1.709 -1.906 -12.592 1.00 98.25 85 TYR A O 1
ATOM 703 N N . PRO A 1 86 ? 3.300 -2.086 -14.156 1.00 98.00 86 PRO A N 1
ATOM 704 C CA . PRO A 1 86 ? 2.412 -1.667 -15.244 1.00 98.00 86 PRO A CA 1
ATOM 705 C C . PRO A 1 86 ? 1.180 -2.552 -15.433 1.00 98.00 86 PRO A C 1
ATOM 707 O O . PRO A 1 86 ? 0.138 -2.038 -15.828 1.00 98.00 86 PRO A O 1
ATOM 710 N N . LEU A 1 87 ? 1.300 -3.854 -15.155 1.00 98.19 87 LEU A N 1
ATOM 711 C CA . LEU A 1 87 ? 0.208 -4.823 -15.284 1.00 98.19 87 LEU A CA 1
ATOM 712 C C . LEU A 1 87 ? -0.822 -4.678 -14.161 1.00 98.19 87 LEU A C 1
ATOM 714 O O . LEU A 1 87 ? -2.008 -4.906 -14.376 1.00 98.19 87 LEU A O 1
ATOM 718 N N . HIS A 1 88 ? -0.370 -4.273 -12.974 1.00 97.88 88 HIS A N 1
ATOM 719 C CA . HIS A 1 88 ? -1.199 -4.204 -11.774 1.00 97.88 88 HIS A CA 1
ATOM 720 C C . HIS A 1 88 ? -1.537 -2.779 -11.327 1.00 97.88 88 HIS A C 1
ATOM 722 O O . HIS A 1 88 ? -2.289 -2.621 -10.370 1.00 97.88 88 HIS A O 1
ATOM 728 N N . LYS A 1 89 ? -1.012 -1.733 -11.982 1.00 97.19 89 LYS A N 1
ATOM 729 C CA . LYS A 1 89 ? -1.132 -0.336 -11.524 1.00 97.19 89 LYS A CA 1
ATOM 730 C C . LYS A 1 89 ? -2.583 0.103 -11.308 1.00 97.19 89 LYS A C 1
ATOM 732 O O . LYS A 1 89 ? -2.865 0.744 -10.302 1.00 97.19 89 LYS A O 1
ATOM 737 N N . ASP A 1 90 ? -3.489 -0.268 -12.212 1.00 97.81 90 ASP A N 1
ATOM 738 C CA . ASP A 1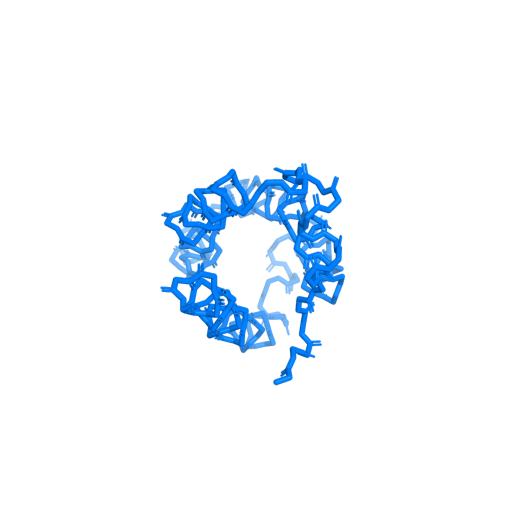 90 ? -4.875 0.207 -12.185 1.00 97.81 90 ASP A CA 1
ATOM 739 C C . ASP A 1 90 ? -5.654 -0.526 -11.089 1.00 97.81 90 ASP A C 1
ATOM 741 O O . ASP A 1 90 ? -6.368 0.094 -10.303 1.00 97.81 90 ASP A O 1
ATOM 745 N N . GLN A 1 91 ? -5.423 -1.837 -10.957 1.00 98.19 91 GLN A N 1
ATOM 746 C CA . GLN A 1 91 ? -5.968 -2.641 -9.865 1.00 98.19 91 GLN A CA 1
ATOM 747 C C . GLN A 1 91 ? -5.441 -2.176 -8.503 1.00 98.19 91 GLN A C 1
ATOM 749 O O . GLN A 1 91 ? -6.215 -2.034 -7.558 1.00 98.19 91 GLN A O 1
ATOM 754 N N . LEU A 1 92 ? -4.137 -1.906 -8.398 1.00 98.19 92 LEU A N 1
ATOM 755 C CA . LEU A 1 92 ? -3.531 -1.398 -7.175 1.00 98.19 92 LEU A CA 1
ATOM 756 C C . LEU A 1 92 ? -4.132 -0.042 -6.816 1.00 98.19 92 LEU A C 1
ATOM 758 O O . LEU A 1 92 ? -4.555 0.138 -5.683 1.00 98.19 92 LEU A O 1
ATOM 762 N N . HIS A 1 93 ? -4.213 0.891 -7.765 1.00 97.88 93 HIS A N 1
ATOM 763 C CA . HIS A 1 93 ? -4.788 2.210 -7.515 1.00 97.88 93 HIS A CA 1
ATOM 764 C C . HIS A 1 93 ? -6.241 2.115 -7.034 1.00 97.88 93 HIS A C 1
ATOM 766 O O . HIS A 1 93 ? -6.595 2.736 -6.035 1.00 97.88 93 HIS A O 1
ATOM 772 N N . HIS A 1 94 ? -7.049 1.271 -7.679 1.00 97.94 94 HIS A N 1
ATOM 773 C CA . HIS A 1 94 ? -8.420 1.009 -7.257 1.00 97.94 94 HIS A CA 1
ATOM 774 C C . HIS A 1 94 ? -8.497 0.467 -5.821 1.00 97.94 94 HIS A C 1
ATOM 776 O O . HIS A 1 94 ? -9.268 0.969 -5.003 1.00 97.94 94 HIS A O 1
ATOM 782 N N . TYR A 1 95 ? -7.663 -0.518 -5.479 1.00 98.25 95 TYR A N 1
ATOM 783 C CA . TYR A 1 95 ? -7.610 -1.049 -4.119 1.00 98.25 95 TYR A CA 1
ATOM 784 C C . TYR A 1 95 ? -7.147 -0.018 -3.092 1.00 98.25 95 TYR A C 1
ATOM 786 O O . TYR A 1 95 ? -7.704 0.021 -2.001 1.00 98.25 95 TYR A O 1
ATOM 794 N N . LEU A 1 96 ? -6.174 0.835 -3.421 1.00 98.00 96 LEU A N 1
ATOM 795 C CA . LEU A 1 96 ? -5.712 1.880 -2.507 1.00 98.00 96 LEU A CA 1
ATOM 796 C C . LEU A 1 96 ? -6.806 2.923 -2.235 1.00 98.00 96 LEU A C 1
ATOM 798 O O . LEU A 1 96 ? -6.939 3.350 -1.096 1.00 98.00 96 LEU A O 1
ATOM 802 N N . GLN A 1 97 ? -7.632 3.270 -3.228 1.00 97.62 97 GLN A N 1
ATOM 803 C CA . GLN A 1 97 ? -8.795 4.150 -3.033 1.00 97.62 97 GLN A CA 1
ATOM 804 C C . GLN A 1 97 ? -9.863 3.519 -2.130 1.00 97.62 97 GLN A C 1
ATOM 806 O O . GLN A 1 97 ? -10.445 4.190 -1.278 1.00 97.62 97 GLN A O 1
ATOM 811 N N . ILE A 1 98 ? -10.141 2.222 -2.308 1.00 97.94 98 ILE A N 1
ATOM 812 C CA . ILE A 1 98 ? -11.060 1.496 -1.421 1.00 97.94 98 ILE A CA 1
ATOM 813 C C . ILE A 1 98 ? -10.492 1.461 -0.003 1.00 97.94 98 ILE A C 1
ATOM 815 O O . ILE A 1 98 ? -11.220 1.744 0.943 1.00 97.94 98 ILE A O 1
ATOM 819 N N . LEU A 1 99 ? -9.201 1.149 0.132 1.00 97.56 99 LEU A N 1
ATOM 820 C CA . LEU A 1 99 ? -8.519 1.070 1.416 1.00 97.56 99 LEU A CA 1
ATOM 821 C C . LEU A 1 99 ? -8.557 2.411 2.152 1.00 97.56 99 LEU A C 1
ATOM 823 O O . LEU A 1 99 ? -8.906 2.439 3.322 1.00 97.56 99 LEU A O 1
ATOM 827 N N . GLU A 1 100 ? -8.262 3.515 1.466 1.00 97.56 100 GLU A N 1
ATOM 828 C CA . GLU A 1 100 ? -8.338 4.869 2.025 1.00 97.56 100 GLU A CA 1
ATOM 829 C C . GLU A 1 100 ? -9.723 5.164 2.607 1.00 97.56 100 GLU A C 1
ATOM 831 O O . GLU A 1 100 ? -9.846 5.549 3.769 1.00 97.56 100 GLU A O 1
ATOM 836 N N . ARG A 1 101 ? -10.777 4.902 1.825 1.00 97.88 101 ARG A N 1
ATOM 837 C CA . ARG A 1 101 ? -12.165 5.089 2.263 1.00 97.88 101 ARG A CA 1
ATOM 838 C C . ARG A 1 101 ? -12.517 4.198 3.452 1.00 97.88 101 ARG A C 1
ATOM 840 O O . ARG A 1 101 ? -13.210 4.631 4.364 1.00 97.88 101 ARG A O 1
ATOM 847 N N . GLU A 1 102 ? -12.088 2.941 3.435 1.00 97.81 102 GLU A N 1
ATOM 848 C CA . GLU A 1 102 ? -12.377 1.998 4.515 1.00 97.81 102 GLU A CA 1
ATOM 849 C C . GLU A 1 102 ? -11.653 2.349 5.813 1.00 97.81 102 GLU A C 1
ATOM 851 O O . GLU A 1 102 ? -12.262 2.265 6.876 1.00 97.81 102 GLU A O 1
ATOM 856 N N . LEU A 1 103 ? -10.398 2.791 5.737 1.00 96.81 103 LEU A N 1
ATOM 857 C CA . LEU A 1 103 ? -9.662 3.277 6.901 1.00 96.81 103 LEU A CA 1
ATOM 858 C C . LEU A 1 103 ? -10.279 4.566 7.449 1.00 96.81 103 LEU A C 1
ATOM 860 O O . LEU A 1 103 ? -10.420 4.687 8.661 1.00 96.81 103 LEU A O 1
ATOM 864 N N . GLN A 1 104 ? -10.741 5.477 6.587 1.00 96.94 104 GLN A N 1
ATOM 865 C CA . GLN A 1 104 ? -11.474 6.658 7.044 1.00 96.94 104 GLN A CA 1
ATOM 866 C C . GLN A 1 104 ? -12.764 6.270 7.779 1.00 96.94 104 GLN A C 1
ATOM 868 O O . GLN A 1 104 ? -12.989 6.719 8.898 1.00 96.94 104 GLN A O 1
ATOM 873 N N . ASN A 1 105 ? -13.564 5.367 7.206 1.00 96.62 105 ASN A N 1
ATOM 874 C CA . ASN A 1 105 ? -14.773 4.868 7.864 1.00 96.62 105 ASN A CA 1
ATOM 875 C C . ASN A 1 105 ? -14.454 4.184 9.204 1.00 96.62 105 ASN A C 1
ATOM 877 O O . ASN A 1 105 ? -15.210 4.319 10.158 1.00 96.62 105 ASN A O 1
ATOM 881 N N . PHE A 1 106 ? -13.348 3.435 9.288 1.00 95.38 106 PHE A N 1
ATOM 882 C CA . PHE A 1 106 ? -12.887 2.851 10.548 1.00 95.38 106 PHE A CA 1
ATOM 883 C C . PHE A 1 106 ? -12.651 3.928 11.610 1.00 95.38 106 PHE A C 1
ATOM 885 O O . PHE A 1 106 ? -13.186 3.800 12.710 1.00 95.38 106 PHE A O 1
ATOM 892 N N . LEU A 1 107 ? -11.908 4.986 11.269 1.00 94.69 107 LEU A N 1
ATOM 893 C CA . LEU A 1 107 ? -11.615 6.101 12.172 1.00 94.69 107 LEU A CA 1
ATOM 894 C C . LEU A 1 107 ? -12.881 6.844 12.610 1.00 94.69 107 LEU A C 1
ATOM 896 O O . LEU A 1 107 ? -13.015 7.172 13.786 1.00 94.69 107 LEU A O 1
ATOM 900 N N . ASP A 1 108 ? -13.811 7.089 11.688 1.00 94.56 108 ASP A N 1
ATOM 901 C CA . ASP A 1 108 ? -15.069 7.780 11.986 1.00 94.56 108 ASP A CA 1
ATOM 902 C C . ASP A 1 108 ? -15.928 6.963 12.965 1.00 94.56 108 ASP A C 1
ATOM 904 O O . ASP A 1 108 ? -16.481 7.510 13.916 1.00 94.56 108 ASP A O 1
ATOM 908 N N . GLU A 1 109 ? -15.970 5.638 12.791 1.00 92.62 109 GLU A N 1
ATOM 909 C CA . GLU A 1 109 ? -16.668 4.717 13.696 1.00 92.62 109 GLU A CA 1
ATOM 910 C C . GLU A 1 109 ? -16.001 4.586 15.075 1.00 92.62 109 GLU A C 1
ATOM 912 O O . GLU A 1 109 ? -16.640 4.103 16.001 1.00 92.62 109 GLU A O 1
ATOM 917 N N . GLN A 1 110 ? -14.730 4.976 15.221 1.00 87.69 110 GLN A N 1
ATOM 918 C CA . GLN A 1 110 ? -14.026 4.972 16.511 1.00 87.69 110 GLN A CA 1
ATOM 919 C C . GLN A 1 110 ? -14.197 6.280 17.297 1.00 87.69 110 GLN A C 1
ATOM 921 O O . GLN A 1 110 ? -13.893 6.317 18.490 1.00 87.69 110 GLN A O 1
ATOM 926 N N . LYS A 1 111 ? -14.643 7.352 16.629 1.00 79.19 111 LYS A N 1
ATOM 927 C CA . LYS A 1 111 ? -14.839 8.695 17.202 1.00 79.19 111 LYS A CA 1
ATOM 928 C C . LYS A 1 111 ? -16.286 8.949 17.659 1.00 79.19 111 LYS A C 1
ATOM 930 O O . LYS A 1 111 ? -16.550 10.018 18.209 1.00 79.19 111 LYS A O 1
ATOM 935 N N . GLY A 1 112 ? -17.200 8.006 17.413 1.00 59.59 112 GLY A N 1
ATOM 936 C CA . GLY A 1 112 ? -18.609 8.034 17.835 1.00 59.59 112 GLY A CA 1
ATOM 937 C C . GLY A 1 112 ? -18.903 7.032 18.940 1.00 59.59 112 GLY A C 1
ATOM 938 O O . GLY A 1 112 ? -19.827 7.323 19.729 1.00 59.59 112 GLY A O 1
#

InterPro domains:
  IPR036641 HPT domain superfamily [G3DSA:1.20.120.160] (3-111)
  IPR036641 HPT domain superfamily [SSF47226] (7-105)

Mean predicted aligned error: 2.7 Å

Secondary structure (DSSP, 8-state):
--SS--HHHHHHHH-S-HHHHHHHHHHHIIIIIHHHHTHHHHHHTT-HHHHHHHHHHHHHHHHHTT-HHHHHHHHHHHH-HHHHHHHHHHHHHHHHHHHHHHHHHHHHHH--

Foldseek 3Di:
DADQFDPVLLCVQQHVDLVSSLVVLVVCVVPLLVLLLCVVVCVVVVVLVSLLVSLVVNLVVSSSRNRVVLNVLSVQCNVPVNPSCVVCVVVNNVSSVSVSVVSVVVNVVSVD

Sequence (112 aa):
MYTLIHKETIFHYFGDDNEMAVQMVEIIMETNLKDLMNLPTVFAQKDFKKIKTRCHKGKSTMSYLGALQVRKLLEEIEKDPKNMYPLHKDQLHHYLQILERELQNFLDEQKG

pLDDT: mean 95.45, std 5.53, range [59.59, 98.62]

Nearest PDB structures (foldseek):
  7c1i-assembly2_E  TM=8.365E-01  e=2.931E-02  Pseudomonas aeruginosa
  3myf-assembly1_A  TM=8.403E-01  e=6.061E-02  Shewanella sp. W3-18-1
  3iqt-assembly1_A  TM=7.863E-01  e=4.588E-01  Escherichia coli CFT073
  2a0b-assembly1_A  TM=5.723E-01  e=6.264E-01  Escherichia coli